Protein AF-A0A956AG53-F1 (afdb_monomer_lite)

Sequence (93 aa):
MNTRMAGIALLLLPVSAHAEGEVRYDKGFVIQDGEAYKLKLGGRVQTRYQLTMADQGDADRENSQHFAIQRARIKASGTVLDPDLSFAFQADF

Radius of gyration: 30.16 Å; chains: 1; bounding box: 79×27×94 Å

Secondary structure (DSSP, 8-state):
-------------------PPEEEESSSEEEEETTTEEEEEEEEEEEEEEEEPPPTT-TT---EEEEEEEEEEEEEEEEESEEEEEEEEEEE-

Structure (mmCIF, N/CA/C/O backbone):
data_AF-A0A956AG53-F1
#
_entry.id   AF-A0A956AG53-F1
#
loop_
_atom_site.group_PDB
_atom_site.id
_atom_site.type_symbol
_atom_site.label_atom_id
_atom_site.label_alt_id
_atom_site.label_comp_id
_atom_site.label_asym_id
_atom_site.label_entity_id
_atom_site.label_seq_id
_atom_site.pdbx_PDB_ins_code
_atom_site.Cartn_x
_atom_site.Cartn_y
_atom_site.Cartn_z
_atom_site.occupancy
_atom_site.B_iso_or_equiv
_atom_site.auth_seq_id
_atom_site.auth_comp_id
_atom_site.auth_asym_id
_atom_site.auth_atom_id
_atom_site.pdbx_PDB_model_num
ATOM 1 N N . MET A 1 1 ? -56.080 -19.470 51.711 1.00 41.97 1 MET A N 1
ATOM 2 C CA . MET A 1 1 ? -54.618 -19.262 51.810 1.00 41.97 1 MET A CA 1
ATOM 3 C C . MET A 1 1 ? -53.967 -20.049 50.687 1.00 41.97 1 MET A C 1
ATOM 5 O O . MET A 1 1 ? -53.778 -21.239 50.858 1.00 41.97 1 MET A O 1
ATOM 9 N N . ASN A 1 2 ? -53.696 -19.418 49.538 1.00 36.84 2 ASN A N 1
ATOM 10 C CA . ASN A 1 2 ? -53.002 -20.064 48.418 1.00 36.84 2 ASN A CA 1
ATOM 11 C C . ASN A 1 2 ? -51.725 -19.281 48.102 1.00 36.84 2 ASN A C 1
ATOM 13 O O . ASN A 1 2 ? -51.770 -18.100 47.755 1.00 36.84 2 ASN A O 1
ATOM 17 N N . THR A 1 3 ? -50.599 -19.955 48.293 1.00 41.91 3 THR A N 1
ATOM 18 C CA . THR A 1 3 ? -49.230 -19.449 48.205 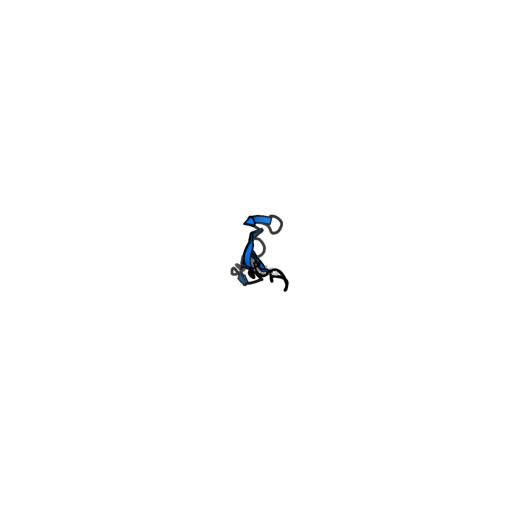1.00 41.91 3 THR A CA 1
ATOM 19 C C . THR A 1 3 ? -48.861 -19.149 46.753 1.00 41.91 3 THR A C 1
ATOM 21 O O . THR A 1 3 ? -48.990 -20.005 45.880 1.00 41.91 3 THR A O 1
ATOM 24 N N . ARG A 1 4 ? -48.400 -17.923 46.486 1.00 42.00 4 ARG A N 1
ATOM 25 C CA . ARG A 1 4 ? -47.854 -17.511 45.187 1.00 42.00 4 ARG A CA 1
ATOM 26 C C . ARG A 1 4 ? -46.453 -18.108 45.012 1.00 42.00 4 ARG A C 1
ATOM 28 O O . ARG A 1 4 ? -45.547 -17.757 45.758 1.00 42.00 4 ARG A O 1
ATOM 35 N N . MET A 1 5 ? -46.282 -18.984 44.024 1.00 37.53 5 MET A N 1
ATOM 36 C CA . MET A 1 5 ? -44.969 -19.391 43.513 1.00 37.53 5 MET A CA 1
ATOM 37 C C . MET A 1 5 ? -44.418 -18.253 42.646 1.00 37.53 5 MET A C 1
ATOM 39 O O . MET A 1 5 ? -44.946 -17.978 41.570 1.00 37.53 5 MET A O 1
ATOM 43 N N . ALA A 1 6 ? -43.386 -17.565 43.131 1.00 47.19 6 ALA A N 1
ATOM 44 C CA . ALA A 1 6 ? -42.605 -16.623 42.340 1.00 47.19 6 ALA A CA 1
ATOM 45 C C . ALA A 1 6 ? -41.569 -17.413 41.524 1.00 47.19 6 ALA A C 1
ATOM 47 O O . ALA A 1 6 ? -40.622 -17.963 42.083 1.00 47.19 6 ALA A O 1
ATOM 48 N N . GLY A 1 7 ? -41.776 -17.507 40.209 1.00 42.59 7 GLY A N 1
ATOM 49 C CA . GLY A 1 7 ? -40.797 -18.067 39.281 1.00 42.59 7 GLY A CA 1
ATOM 50 C C . GLY A 1 7 ? -39.618 -17.112 39.122 1.00 42.59 7 GLY A C 1
ATOM 51 O O . GLY A 1 7 ? -39.790 -15.969 38.706 1.00 42.59 7 GLY A O 1
ATOM 52 N N . ILE A 1 8 ? -38.425 -17.582 39.476 1.00 49.03 8 ILE A N 1
ATOM 53 C CA . ILE A 1 8 ? -37.160 -16.882 39.256 1.00 49.03 8 ILE A CA 1
ATOM 54 C C . ILE A 1 8 ? -36.919 -16.832 37.743 1.00 49.03 8 ILE A C 1
ATOM 56 O O . ILE A 1 8 ? -36.670 -17.857 37.112 1.00 49.03 8 ILE A O 1
ATOM 60 N N . ALA A 1 9 ? -37.019 -15.639 37.159 1.00 46.31 9 ALA A N 1
ATOM 61 C CA . ALA A 1 9 ? -36.580 -15.387 35.795 1.00 46.31 9 ALA A CA 1
ATOM 62 C C . ALA A 1 9 ? -35.047 -15.458 35.762 1.00 46.31 9 ALA A C 1
ATOM 64 O O . ALA A 1 9 ? -34.358 -14.559 36.242 1.00 46.31 9 ALA A O 1
ATOM 65 N N . LEU A 1 10 ? -34.518 -16.560 35.230 1.00 45.25 10 LEU A N 1
ATOM 66 C CA . LEU A 1 10 ? -33.101 -16.717 34.930 1.00 45.25 10 LEU A CA 1
ATOM 67 C C . LEU A 1 10 ? -32.745 -15.738 33.799 1.00 45.25 10 LEU A C 1
ATOM 69 O O . LEU A 1 10 ? -33.048 -15.987 32.634 1.00 45.25 10 LEU A O 1
ATOM 73 N N . LEU A 1 11 ? -32.151 -14.598 34.153 1.00 47.41 11 LEU A N 1
ATOM 74 C CA . LEU A 1 11 ? -31.552 -13.664 33.202 1.00 47.41 11 LEU A CA 1
ATOM 75 C C . LEU A 1 11 ? -30.393 -14.378 32.495 1.00 47.41 11 LEU A C 1
ATOM 77 O O . LEU A 1 11 ? -29.305 -14.520 33.052 1.00 47.41 11 LEU A O 1
ATOM 81 N N . LEU A 1 12 ? -30.638 -14.849 31.272 1.00 48.25 12 LEU 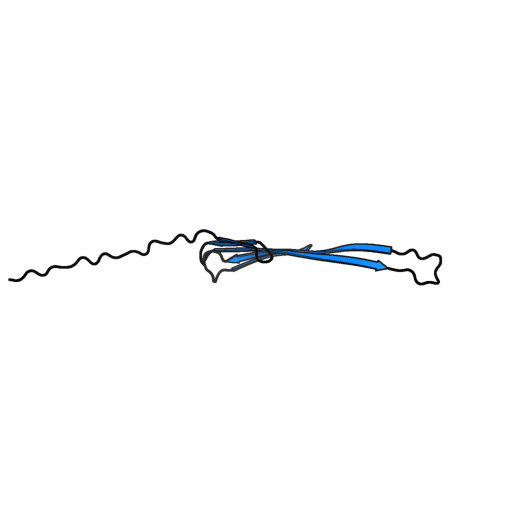A N 1
ATOM 82 C CA . LEU A 1 12 ? -29.591 -15.242 30.333 1.00 48.25 12 LEU A CA 1
ATOM 83 C C . LEU A 1 12 ? -28.817 -13.974 29.960 1.00 48.25 12 LEU A C 1
ATOM 85 O O . LEU A 1 12 ? -29.225 -13.222 29.077 1.00 48.25 12 LEU A O 1
ATOM 89 N N . LEU A 1 13 ? -27.726 -13.705 30.677 1.00 53.16 13 LEU A N 1
ATOM 90 C CA . LEU A 1 13 ? -26.746 -12.720 30.236 1.00 53.16 13 LEU A CA 1
ATOM 91 C C . LEU A 1 13 ? -26.232 -13.158 28.855 1.00 53.16 13 LEU A C 1
ATOM 93 O O . LEU A 1 13 ? -25.926 -14.344 28.684 1.00 53.16 13 LEU A O 1
ATOM 97 N N . PRO A 1 14 ? -26.130 -12.253 27.867 1.00 49.66 14 PRO A N 1
ATOM 98 C CA . PRO A 1 14 ? -25.459 -12.583 26.625 1.00 49.66 14 PRO A CA 1
ATOM 99 C C . PRO A 1 14 ? -24.008 -12.929 26.965 1.00 49.66 14 PRO A C 1
ATOM 101 O O . PRO A 1 14 ? -23.259 -12.103 27.484 1.00 49.66 14 PRO A O 1
ATOM 104 N N . VAL A 1 15 ? -23.624 -14.178 26.706 1.00 48.84 15 VAL A N 1
ATOM 105 C CA . VAL A 1 15 ? -22.216 -14.553 26.599 1.00 48.84 15 VAL A CA 1
ATOM 106 C C . VAL A 1 15 ? -21.647 -13.666 25.500 1.00 48.84 15 VA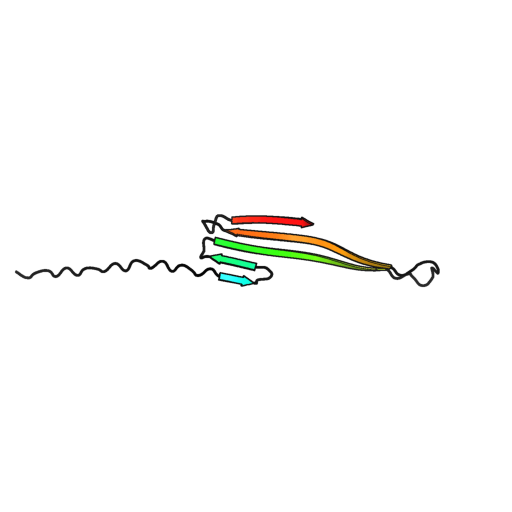L A C 1
ATOM 108 O O . VAL A 1 15 ? -22.085 -13.762 24.354 1.00 48.84 15 VAL A O 1
ATOM 111 N N . SER A 1 16 ? -20.723 -12.770 25.851 1.00 48.31 16 SER A N 1
ATOM 112 C CA . SER A 1 16 ? -19.932 -12.045 24.863 1.00 48.31 16 SER A CA 1
ATOM 113 C C . SER A 1 16 ? -19.222 -13.084 24.007 1.00 48.31 16 SER A C 1
ATOM 115 O O . SER A 1 16 ? -18.245 -13.694 24.438 1.00 48.31 16 SER A O 1
ATOM 117 N N . ALA A 1 17 ? -19.750 -13.325 22.810 1.00 48.72 17 ALA A N 1
ATOM 118 C CA . ALA A 1 17 ? -19.022 -14.009 21.767 1.00 48.72 17 ALA A CA 1
ATOM 119 C C . ALA A 1 17 ? -17.814 -13.123 21.467 1.00 48.72 17 ALA A C 1
ATOM 121 O O . ALA A 1 17 ? -17.946 -12.072 20.842 1.00 48.72 17 ALA A O 1
ATOM 122 N N . HIS A 1 18 ? -16.650 -13.494 21.996 1.00 46.38 18 HIS A N 1
ATOM 123 C CA . HIS A 1 18 ? -15.392 -12.970 21.496 1.00 46.38 18 HIS A CA 1
ATOM 124 C C . HIS A 1 18 ? -15.356 -13.358 20.020 1.00 46.38 18 HIS A C 1
ATOM 126 O O . HIS A 1 18 ? -15.216 -14.536 19.698 1.00 46.38 18 HIS A O 1
ATOM 132 N N . ALA A 1 19 ? -15.627 -12.393 19.141 1.00 56.06 19 ALA A N 1
ATOM 133 C CA . ALA A 1 19 ? -15.476 -12.588 17.714 1.00 56.06 19 ALA A CA 1
ATOM 134 C C . ALA A 1 19 ? -14.021 -13.011 17.500 1.00 56.06 19 ALA A C 1
ATOM 136 O O . ALA A 1 19 ? -13.105 -12.270 17.841 1.00 56.06 19 ALA A O 1
ATOM 137 N N . GLU A 1 20 ? -13.802 -14.242 17.047 1.00 69.12 20 GLU A N 1
ATOM 138 C CA . GLU A 1 20 ? -12.462 -14.694 16.702 1.00 69.12 20 GLU A CA 1
ATOM 139 C C . GLU A 1 20 ? -11.902 -13.733 15.654 1.00 69.12 20 GLU A C 1
ATOM 141 O O . GLU A 1 20 ? -12.571 -13.429 14.663 1.00 69.12 20 GLU A O 1
ATOM 146 N N . GLY A 1 21 ? -10.696 -13.215 15.895 1.00 81.56 21 GLY A N 1
ATOM 147 C CA . GLY A 1 21 ? -10.053 -12.309 14.955 1.00 81.56 21 GLY A CA 1
ATOM 148 C C . GLY A 1 21 ? -9.959 -12.954 13.570 1.00 81.56 21 GLY A C 1
ATOM 149 O O . GLY A 1 21 ? -9.364 -14.020 13.410 1.00 81.56 21 GLY A O 1
ATOM 150 N N . GLU A 1 22 ? -10.538 -12.307 12.561 1.00 92.19 22 GLU A N 1
ATOM 151 C CA . GLU A 1 22 ? -10.524 -12.757 11.174 1.00 92.19 22 GLU A CA 1
ATOM 152 C C . GLU A 1 22 ? -9.320 -12.142 10.453 1.00 92.19 22 GLU A C 1
ATOM 154 O O . GLU A 1 22 ? -9.133 -10.921 10.425 1.00 92.19 22 GLU A O 1
ATOM 159 N N . VAL A 1 23 ? -8.516 -12.990 9.808 1.00 93.44 23 VAL A N 1
ATOM 160 C CA . VAL A 1 23 ? -7.476 -12.556 8.871 1.00 93.44 23 VAL A CA 1
ATOM 161 C C . VAL A 1 23 ? -7.860 -13.015 7.475 1.00 93.44 23 VAL A C 1
ATOM 163 O O . VAL A 1 23 ? -7.995 -14.209 7.216 1.00 93.44 23 VAL A O 1
ATOM 166 N N . ARG A 1 24 ? -7.996 -12.065 6.549 1.00 95.31 24 ARG A N 1
ATOM 167 C CA . ARG A 1 24 ? -8.356 -12.340 5.154 1.00 95.31 24 ARG A CA 1
ATOM 168 C C . ARG A 1 24 ? -7.503 -11.557 4.170 1.00 95.31 24 ARG A C 1
ATOM 170 O O . ARG A 1 24 ? -6.916 -10.526 4.501 1.00 95.31 24 ARG A O 1
ATOM 177 N N . TYR A 1 25 ? -7.478 -12.032 2.928 1.00 94.81 25 TYR A N 1
ATOM 178 C CA . TYR A 1 25 ? -6.796 -11.364 1.826 1.00 94.81 25 TYR A CA 1
ATOM 179 C C . TYR A 1 25 ? -7.806 -10.799 0.815 1.00 94.81 25 TYR A C 1
ATOM 181 O O . TYR A 1 25 ? -8.559 -11.543 0.197 1.00 94.81 25 TYR A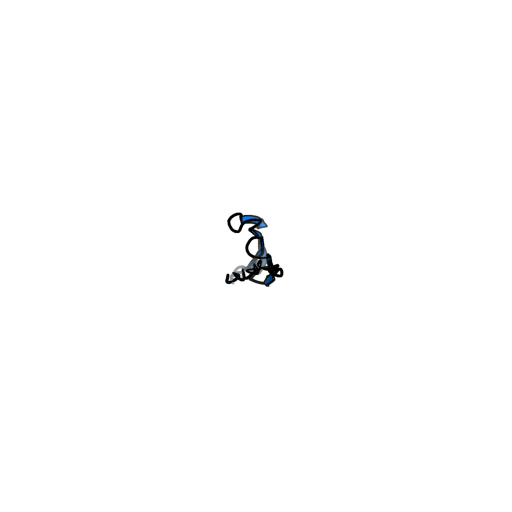 O 1
ATOM 189 N N . ASP A 1 26 ? -7.798 -9.478 0.628 1.00 91.19 26 ASP A N 1
ATOM 190 C CA . ASP A 1 26 ? -8.591 -8.740 -0.368 1.00 91.19 26 ASP A CA 1
ATOM 191 C C . ASP A 1 26 ? -7.719 -7.641 -0.993 1.00 91.19 26 ASP A C 1
ATOM 193 O O . ASP A 1 26 ? -7.711 -6.479 -0.557 1.00 91.19 26 ASP A O 1
ATOM 197 N N . LYS A 1 27 ? -6.920 -8.045 -1.993 1.00 90.75 27 LYS A N 1
ATOM 198 C CA . LYS A 1 27 ? -5.932 -7.182 -2.676 1.00 90.75 27 LYS A CA 1
ATOM 199 C C . LYS A 1 27 ? -5.004 -6.468 -1.674 1.00 90.75 27 LYS A C 1
ATOM 201 O O . LYS A 1 27 ? -4.641 -5.305 -1.848 1.00 90.75 27 LYS A O 1
ATOM 206 N N . GLY A 1 28 ? -4.682 -7.172 -0.592 1.00 92.75 28 GLY A N 1
ATOM 207 C CA . GLY A 1 28 ? -4.085 -6.658 0.636 1.00 92.75 28 GLY A CA 1
ATOM 208 C C . GLY A 1 28 ? -4.536 -7.502 1.828 1.00 92.75 28 GLY A C 1
ATOM 209 O O . GLY A 1 28 ? -5.449 -8.316 1.702 1.00 92.75 28 GLY A O 1
ATOM 210 N N . PHE A 1 29 ? -3.907 -7.316 2.981 1.00 96.31 29 PHE A N 1
ATOM 211 C CA . PHE A 1 29 ? -4.259 -8.019 4.211 1.00 96.31 29 PHE A CA 1
ATOM 212 C C . PHE A 1 29 ? -5.311 -7.230 4.978 1.00 96.31 29 PHE A C 1
ATOM 214 O O . PHE A 1 29 ? -5.162 -6.025 5.174 1.00 96.31 29 PHE A O 1
ATOM 221 N N . VAL A 1 30 ? -6.370 -7.902 5.409 1.00 96.50 30 VAL A N 1
ATOM 222 C CA . VAL A 1 30 ? -7.383 -7.346 6.301 1.00 96.50 30 VAL A CA 1
ATOM 223 C C . VAL A 1 30 ? -7.387 -8.180 7.570 1.00 96.50 30 VAL A C 1
ATOM 225 O O . VAL A 1 30 ? -7.587 -9.388 7.511 1.00 96.50 30 VAL A O 1
ATOM 228 N N . ILE A 1 31 ? -7.148 -7.518 8.693 1.00 94.69 31 ILE A N 1
ATOM 229 C CA . ILE A 1 31 ? -7.219 -8.072 10.041 1.00 94.69 31 ILE A CA 1
ATOM 230 C C . ILE A 1 31 ? -8.408 -7.390 10.704 1.00 94.69 31 ILE A C 1
ATOM 232 O O . ILE A 1 31 ? -8.481 -6.158 10.701 1.00 94.69 31 ILE A O 1
ATOM 236 N N . GLN A 1 32 ? -9.357 -8.161 11.210 1.00 93.81 32 GLN A N 1
ATOM 237 C CA . GLN A 1 32 ? -10.568 -7.638 11.824 1.00 93.81 32 GLN A CA 1
ATOM 238 C C . GLN A 1 32 ? -10.846 -8.379 13.127 1.00 93.81 32 GLN A C 1
ATOM 240 O O . GLN A 1 32 ? -10.737 -9.597 13.178 1.00 93.81 32 GLN A O 1
ATOM 245 N N . ASP A 1 33 ? -11.214 -7.636 14.162 1.00 92.12 33 ASP A N 1
ATOM 246 C CA . ASP A 1 33 ? -11.660 -8.170 15.444 1.00 92.12 33 ASP A CA 1
ATOM 247 C C . ASP A 1 33 ? -12.959 -7.450 15.834 1.00 92.12 33 ASP A C 1
ATOM 249 O O . ASP A 1 33 ? -12.980 -6.244 16.108 1.00 92.12 33 ASP A O 1
ATOM 253 N N . GLY A 1 34 ? -14.070 -8.184 15.740 1.00 88.12 34 GLY A N 1
ATOM 254 C CA . GLY A 1 34 ? -15.420 -7.642 15.880 1.00 88.12 34 GLY A CA 1
ATOM 255 C C . GLY A 1 34 ? -15.742 -6.531 14.870 1.00 88.12 34 GLY A C 1
ATOM 256 O O . GLY A 1 34 ? -15.317 -6.565 13.711 1.00 88.12 34 GLY A O 1
ATOM 257 N N . GLU A 1 35 ? -16.534 -5.552 15.310 1.00 85.69 35 GLU A N 1
ATOM 258 C CA . GLU A 1 35 ? -16.904 -4.370 14.513 1.00 85.69 35 GLU A CA 1
ATOM 259 C C . GLU A 1 35 ? -16.009 -3.154 14.803 1.00 85.69 35 GLU A C 1
ATOM 261 O O . GLU A 1 35 ? -15.806 -2.310 13.932 1.00 85.69 35 GLU A O 1
ATOM 266 N N . ALA A 1 36 ? -15.438 -3.081 16.008 1.00 89.50 36 ALA A N 1
ATOM 267 C CA . ALA A 1 36 ? -14.671 -1.929 16.477 1.00 89.50 36 ALA A CA 1
ATOM 268 C C . ALA A 1 36 ? -13.256 -1.854 15.882 1.00 89.50 36 ALA A C 1
ATOM 270 O O . ALA A 1 36 ? -12.743 -0.757 15.645 1.00 89.50 36 ALA A O 1
ATOM 271 N N . TYR A 1 37 ? -12.616 -3.000 15.629 1.00 93.44 37 TYR A N 1
ATOM 272 C CA . TYR A 1 37 ? -11.211 -3.049 15.231 1.00 93.44 37 TYR A CA 1
ATOM 273 C C . TYR A 1 37 ? -11.046 -3.638 13.841 1.00 93.44 37 TYR A C 1
ATOM 275 O O . TYR A 1 37 ? -11.368 -4.796 13.573 1.00 93.44 37 TYR A O 1
ATOM 283 N N . LYS A 1 38 ? -10.472 -2.839 12.946 1.00 95.00 38 LYS A N 1
ATOM 284 C CA . LYS A 1 38 ? -10.161 -3.265 11.585 1.00 95.00 38 LYS A CA 1
ATOM 285 C C . LYS A 1 38 ? -8.864 -2.637 11.132 1.00 95.00 38 LYS A C 1
ATOM 287 O O . LYS A 1 38 ? -8.686 -1.435 11.264 1.00 95.00 38 LYS A O 1
ATOM 292 N N . LEU A 1 39 ? -7.990 -3.422 10.519 1.00 95.50 39 LEU A N 1
ATOM 293 C CA . LEU A 1 39 ? -6.769 -2.969 9.865 1.00 95.50 39 LEU A CA 1
ATOM 294 C C . LEU A 1 39 ? -6.717 -3.554 8.452 1.00 95.50 39 LEU A C 1
ATOM 296 O O . LEU A 1 39 ? -6.719 -4.765 8.272 1.00 95.50 39 LEU A O 1
ATOM 300 N N . LYS A 1 40 ? -6.629 -2.695 7.438 1.00 96.56 40 LYS A N 1
ATOM 301 C CA . LYS A 1 40 ? -6.352 -3.048 6.044 1.00 96.56 40 LYS A CA 1
ATOM 302 C C . LYS A 1 40 ? -4.968 -2.538 5.662 1.00 96.56 40 LYS A C 1
ATOM 304 O O . LYS A 1 40 ? -4.746 -1.329 5.609 1.00 96.56 40 LYS A O 1
ATOM 309 N N . LEU A 1 41 ? -4.067 -3.463 5.364 1.00 96.88 41 LEU A N 1
ATOM 310 C CA . LEU A 1 41 ? -2.740 -3.212 4.816 1.00 96.88 41 LEU A CA 1
ATOM 311 C C . LEU A 1 41 ? -2.753 -3.536 3.326 1.00 96.88 41 LEU A C 1
ATOM 313 O O . LEU A 1 41 ? -3.126 -4.632 2.913 1.00 96.88 41 LEU A O 1
ATOM 317 N N . GLY A 1 42 ? -2.336 -2.591 2.499 1.00 96.75 42 GLY A N 1
ATOM 318 C CA . GLY A 1 42 ? -2.279 -2.780 1.059 1.00 96.75 42 GLY A CA 1
ATOM 319 C C . GLY A 1 42 ? -1.221 -1.910 0.414 1.00 96.75 42 GLY A C 1
ATOM 320 O O . GLY A 1 42 ? -0.576 -1.080 1.050 1.00 96.75 42 GLY A O 1
ATOM 321 N N . GLY A 1 43 ? -1.056 -2.088 -0.886 1.00 95.88 43 GLY A N 1
ATOM 322 C CA . GLY A 1 43 ? -0.128 -1.289 -1.659 1.00 95.88 43 GLY A CA 1
ATOM 323 C C . GLY A 1 43 ? -0.349 -1.444 -3.151 1.00 95.88 43 GLY A C 1
ATOM 324 O O . GLY A 1 43 ? -1.126 -2.284 -3.600 1.00 95.88 43 GLY A O 1
ATOM 325 N N . ARG A 1 44 ? 0.328 -0.601 -3.924 1.00 95.06 44 ARG A N 1
ATOM 326 C CA . ARG A 1 44 ? 0.395 -0.707 -5.382 1.00 95.06 44 ARG A CA 1
ATOM 327 C C . ARG A 1 44 ? 1.806 -0.398 -5.850 1.00 95.06 44 ARG A C 1
ATOM 329 O O . ARG A 1 44 ? 2.435 0.521 -5.334 1.00 95.06 44 ARG A O 1
ATOM 336 N N . VAL A 1 45 ? 2.259 -1.123 -6.861 1.00 95.62 45 VAL A N 1
ATOM 337 C CA . VAL A 1 45 ? 3.509 -0.845 -7.569 1.00 95.62 45 VAL A CA 1
ATOM 338 C C . VAL A 1 45 ? 3.158 -0.604 -9.030 1.00 95.62 45 VAL A C 1
ATOM 340 O O . VAL A 1 45 ? 2.413 -1.376 -9.628 1.00 95.62 45 VAL A O 1
ATOM 343 N N . GLN A 1 46 ? 3.642 0.501 -9.584 1.00 95.94 46 GLN A N 1
ATOM 344 C CA . GLN A 1 46 ? 3.473 0.873 -10.982 1.00 95.94 46 GLN A CA 1
ATOM 345 C C . GLN A 1 46 ? 4.822 0.734 -11.675 1.00 95.94 46 GLN A C 1
ATOM 347 O O . GLN A 1 46 ? 5.758 1.476 -11.378 1.00 95.94 46 GLN A O 1
ATOM 352 N N . THR A 1 47 ? 4.918 -0.217 -12.597 1.00 95.50 47 THR A N 1
ATOM 353 C CA . THR A 1 47 ? 6.100 -0.431 -13.433 1.00 95.50 47 THR A CA 1
ATOM 354 C C . THR A 1 47 ? 5.853 0.108 -14.836 1.00 95.50 47 THR A C 1
ATOM 356 O O . THR A 1 47 ? 4.715 0.199 -15.301 1.00 95.50 47 THR A O 1
ATOM 359 N N . ARG A 1 48 ? 6.928 0.499 -15.517 1.00 95.12 48 ARG A N 1
ATOM 360 C CA . ARG A 1 48 ? 6.908 0.899 -16.921 1.00 95.12 48 ARG A CA 1
ATOM 361 C C . ARG A 1 48 ? 8.050 0.211 -17.644 1.00 95.12 48 ARG A C 1
ATOM 363 O O . ARG A 1 48 ? 9.197 0.296 -17.212 1.00 95.12 48 ARG A O 1
ATOM 370 N N . TYR A 1 49 ? 7.709 -0.418 -18.759 1.00 93.44 49 TYR A N 1
ATOM 371 C CA . TYR A 1 49 ? 8.658 -0.885 -19.754 1.00 93.44 49 TYR A CA 1
ATOM 372 C C . TYR A 1 49 ? 8.533 -0.002 -20.994 1.00 93.44 49 TYR A C 1
ATOM 374 O O . TYR A 1 49 ? 7.419 0.272 -21.444 1.00 93.44 49 TYR A O 1
ATOM 382 N N . GLN A 1 50 ? 9.662 0.467 -21.514 1.00 93.12 50 GLN A N 1
ATOM 383 C CA . GLN A 1 50 ? 9.736 1.284 -22.715 1.00 93.12 50 GLN A CA 1
ATOM 384 C C . GLN A 1 50 ? 10.766 0.682 -23.666 1.00 93.12 50 GLN A C 1
ATOM 386 O O . GLN A 1 50 ? 11.921 0.481 -23.290 1.00 93.12 50 GLN A O 1
ATOM 391 N N . LEU A 1 51 ? 10.331 0.427 -24.896 1.00 90.19 51 LEU A N 1
ATOM 392 C CA . LEU A 1 51 ? 11.182 0.045 -26.012 1.00 90.19 51 LEU A CA 1
ATOM 393 C C . LEU A 1 51 ? 11.179 1.195 -27.014 1.00 90.19 51 LEU A C 1
ATOM 395 O O . LEU A 1 51 ? 10.117 1.609 -27.476 1.00 90.19 51 LEU A O 1
ATOM 399 N N . THR A 1 52 ? 12.361 1.700 -27.336 1.00 88.56 52 THR A N 1
ATOM 400 C CA . THR A 1 52 ? 12.552 2.714 -28.371 1.00 88.56 52 THR A CA 1
ATOM 401 C C . THR A 1 52 ? 13.262 2.036 -29.531 1.00 88.56 52 THR A C 1
ATOM 403 O O . THR A 1 52 ? 14.411 1.614 -29.384 1.00 88.56 52 THR A O 1
ATOM 406 N N . MET A 1 53 ? 12.563 1.886 -30.656 1.00 85.56 53 MET A N 1
ATOM 407 C CA . MET A 1 53 ? 13.146 1.362 -31.890 1.00 85.56 53 MET A CA 1
ATOM 408 C C . MET A 1 53 ? 13.741 2.516 -32.693 1.00 85.56 53 MET A C 1
ATOM 410 O O . MET A 1 53 ? 13.133 3.583 -32.776 1.00 85.56 53 MET A O 1
ATOM 414 N N . ALA A 1 54 ? 14.925 2.310 -33.256 1.00 83.25 54 ALA A N 1
ATOM 415 C CA . ALA A 1 54 ? 15.501 3.245 -34.207 1.00 83.25 54 ALA A CA 1
ATOM 416 C C . ALA A 1 54 ? 14.747 3.169 -35.544 1.00 83.25 54 ALA A C 1
ATOM 418 O O . ALA A 1 54 ? 14.445 2.075 -36.029 1.00 83.25 54 ALA A O 1
ATOM 419 N N . ASP A 1 55 ? 14.447 4.326 -36.138 1.00 79.38 55 ASP A N 1
ATOM 420 C CA . ASP A 1 55 ? 13.847 4.389 -37.471 1.00 79.38 55 ASP A CA 1
ATOM 421 C C . ASP A 1 55 ? 14.845 3.893 -38.530 1.00 79.38 55 ASP A C 1
ATOM 423 O O . ASP A 1 55 ? 16.046 4.171 -38.458 1.00 79.38 55 ASP A O 1
ATOM 427 N N . GLN A 1 56 ? 14.344 3.166 -39.537 1.00 61.78 56 GLN A N 1
ATOM 428 C CA . GLN A 1 56 ? 15.139 2.713 -40.684 1.00 61.78 56 GLN A CA 1
ATOM 429 C C . GLN A 1 56 ? 15.646 3.925 -41.480 1.00 61.78 56 GLN A C 1
ATOM 431 O O . GLN A 1 56 ? 14.955 4.446 -42.352 1.00 61.78 56 GLN A O 1
ATOM 436 N N . GLY A 1 57 ? 16.856 4.384 -41.169 1.00 65.12 57 GLY A N 1
ATOM 437 C CA . GLY A 1 57 ? 17.505 5.492 -41.871 1.00 65.12 57 GLY A CA 1
ATOM 438 C C . GLY A 1 57 ? 18.675 6.114 -41.114 1.00 65.12 57 GLY A C 1
ATOM 439 O O . GLY A 1 57 ? 19.591 6.621 -41.753 1.00 65.12 57 GLY A O 1
ATOM 440 N N . ASP A 1 58 ? 18.687 6.019 -39.781 1.00 63.19 58 ASP A N 1
ATOM 441 C CA . ASP A 1 58 ? 19.807 6.460 -38.943 1.00 63.19 58 ASP A CA 1
ATOM 442 C C . ASP A 1 58 ? 20.700 5.258 -38.605 1.00 63.19 58 ASP A C 1
ATOM 444 O O . ASP A 1 58 ? 20.389 4.474 -37.709 1.00 63.19 58 ASP A O 1
ATOM 448 N N . ALA A 1 59 ? 21.819 5.106 -39.319 1.00 62.41 59 ALA A N 1
ATOM 449 C CA . ALA A 1 59 ? 22.784 4.022 -39.090 1.00 62.41 59 ALA A CA 1
ATOM 450 C C . ALA A 1 59 ? 23.449 4.071 -37.696 1.00 62.41 59 ALA A C 1
ATOM 452 O O . ALA A 1 59 ? 23.993 3.064 -37.251 1.00 62.41 59 ALA A O 1
ATOM 453 N N . ASP A 1 60 ? 23.355 5.210 -37.002 1.00 67.12 60 ASP A N 1
ATOM 454 C CA . ASP A 1 60 ? 23.981 5.454 -35.698 1.00 67.12 60 ASP A CA 1
ATOM 455 C C . ASP A 1 60 ? 23.005 5.352 -34.508 1.00 67.12 60 ASP A C 1
ATOM 457 O O . ASP A 1 60 ? 23.405 5.550 -33.358 1.00 67.12 60 ASP A O 1
ATOM 461 N N . ARG A 1 61 ? 21.714 5.060 -34.737 1.00 69.25 61 ARG A N 1
ATOM 462 C CA . ARG A 1 61 ? 20.742 4.888 -33.644 1.00 69.25 61 ARG A CA 1
ATOM 463 C C . ARG A 1 61 ? 20.582 3.422 -33.265 1.00 69.25 61 ARG A C 1
ATOM 465 O O . ARG A 1 61 ? 20.053 2.614 -34.021 1.00 69.25 61 ARG A O 1
ATOM 472 N N . GLU A 1 62 ? 20.966 3.103 -32.035 1.00 77.81 62 GLU A N 1
ATOM 473 C CA . GLU A 1 62 ? 20.706 1.803 -31.422 1.00 77.81 62 GLU A CA 1
ATOM 474 C C . GLU A 1 62 ? 19.306 1.747 -30.796 1.00 77.81 62 GLU A C 1
ATOM 476 O O . GLU A 1 62 ? 18.794 2.726 -30.241 1.00 77.81 62 GLU A O 1
ATOM 481 N N . ASN A 1 63 ? 18.689 0.564 -30.840 1.00 84.81 63 ASN A N 1
ATOM 482 C CA . ASN A 1 63 ? 17.479 0.294 -30.072 1.00 84.81 63 ASN A CA 1
ATOM 483 C C . ASN A 1 63 ? 17.786 0.424 -28.576 1.00 84.81 63 ASN A C 1
ATOM 485 O O . ASN A 1 63 ? 18.769 -0.135 -28.091 1.00 84.81 63 ASN A O 1
ATOM 489 N N . SER A 1 64 ? 16.914 1.093 -27.822 1.00 86.94 64 SER A N 1
ATOM 490 C CA . SER A 1 64 ? 17.059 1.196 -26.367 1.00 86.94 64 SER A CA 1
ATOM 491 C C . SER A 1 64 ? 15.872 0.581 -25.640 1.00 86.94 64 SER A C 1
ATOM 493 O O . SER A 1 64 ? 14.718 0.711 -26.051 1.00 86.94 64 SER A O 1
ATOM 495 N N . GLN A 1 65 ? 16.171 -0.085 -24.526 1.00 89.94 65 GLN A N 1
ATOM 496 C CA . GLN A 1 65 ? 15.178 -0.620 -23.604 1.00 89.94 65 GLN A CA 1
ATOM 497 C C . GLN A 1 65 ? 15.344 0.027 -22.232 1.00 89.94 65 GLN A C 1
ATOM 499 O O . GLN A 1 65 ? 16.459 0.187 -21.734 1.00 89.94 65 GLN A O 1
ATOM 504 N N . HIS A 1 66 ? 14.228 0.377 -21.604 1.00 91.62 66 HIS A N 1
ATOM 505 C CA . HIS A 1 66 ? 14.214 0.958 -20.272 1.00 91.62 66 HIS A CA 1
ATOM 506 C C . HIS A 1 66 ? 13.110 0.327 -19.426 1.00 91.62 66 HIS A C 1
ATOM 508 O O . HIS A 1 66 ? 11.953 0.245 -19.843 1.00 91.62 66 HIS A O 1
ATOM 514 N N . PHE A 1 67 ? 13.469 -0.100 -18.218 1.00 94.19 67 PHE A N 1
ATOM 515 C CA . PHE A 1 67 ? 12.536 -0.585 -17.211 1.00 94.19 67 PHE A CA 1
ATOM 516 C C . PHE A 1 67 ? 12.661 0.281 -15.963 1.00 94.19 67 PHE A C 1
ATOM 518 O O . PHE A 1 67 ? 13.760 0.470 -15.445 1.00 94.19 67 PHE A O 1
ATOM 525 N N . ALA A 1 68 ? 11.533 0.783 -15.470 1.00 91.56 68 ALA A N 1
ATOM 526 C CA . ALA A 1 68 ? 11.492 1.603 -14.270 1.00 91.56 68 ALA A CA 1
ATOM 527 C C . ALA A 1 68 ? 10.276 1.279 -13.404 1.00 91.56 68 ALA A C 1
ATOM 529 O O . ALA A 1 68 ? 9.169 1.050 -13.902 1.00 91.56 68 ALA A O 1
ATOM 530 N N . ILE A 1 69 ? 10.471 1.343 -12.089 1.00 90.25 69 ILE A N 1
ATOM 531 C CA . ILE A 1 69 ? 9.381 1.438 -11.120 1.00 90.25 69 ILE A CA 1
ATOM 532 C C . ILE A 1 69 ? 9.047 2.923 -11.006 1.00 90.25 69 ILE A C 1
ATOM 534 O O . ILE A 1 69 ? 9.851 3.710 -10.526 1.00 90.25 69 ILE A O 1
ATOM 538 N N . GLN A 1 70 ? 7.882 3.313 -11.512 1.00 93.19 70 GLN A N 1
ATOM 539 C CA . GLN A 1 70 ? 7.458 4.714 -11.575 1.00 93.19 70 GLN A CA 1
ATOM 540 C C . GLN A 1 70 ? 6.878 5.200 -10.252 1.00 93.19 70 GLN A C 1
ATOM 542 O O . GLN A 1 70 ? 6.936 6.387 -9.946 1.00 93.19 70 GLN A O 1
ATOM 547 N N . ARG A 1 71 ? 6.229 4.291 -9.520 1.00 94.19 71 ARG A N 1
ATOM 548 C CA . ARG A 1 71 ? 5.608 4.599 -8.240 1.00 94.19 71 ARG A CA 1
ATOM 549 C C . ARG A 1 71 ? 5.424 3.336 -7.423 1.00 94.19 71 ARG A C 1
ATOM 551 O O . ARG A 1 71 ? 4.858 2.362 -7.922 1.00 94.19 71 ARG A O 1
ATOM 558 N N . ALA A 1 72 ? 5.787 3.378 -6.157 1.00 95.62 72 ALA A N 1
ATOM 559 C CA . ALA A 1 72 ? 5.328 2.426 -5.162 1.00 95.62 72 ALA A CA 1
ATOM 560 C C . ALA A 1 72 ? 4.500 3.163 -4.110 1.00 95.62 72 ALA A C 1
ATOM 562 O O . ALA A 1 72 ? 4.790 4.289 -3.729 1.00 95.62 72 ALA A O 1
ATOM 563 N N . ARG A 1 73 ? 3.415 2.543 -3.657 1.00 96.12 73 ARG A N 1
ATOM 564 C CA . ARG A 1 73 ? 2.576 3.077 -2.587 1.00 96.12 73 ARG A CA 1
ATOM 565 C C . ARG A 1 73 ? 2.256 1.981 -1.603 1.00 96.12 73 ARG A C 1
ATOM 567 O O . ARG A 1 73 ? 1.794 0.918 -2.011 1.00 96.12 73 ARG A O 1
ATOM 574 N N . ILE A 1 74 ? 2.401 2.293 -0.327 1.00 96.62 74 ILE A N 1
ATOM 575 C CA . ILE A 1 74 ? 1.943 1.465 0.785 1.00 96.62 74 ILE A CA 1
ATOM 576 C C . ILE A 1 74 ? 0.841 2.238 1.509 1.00 96.62 74 ILE A C 1
ATOM 578 O O . ILE A 1 74 ? 0.933 3.455 1.675 1.00 96.62 74 ILE A O 1
ATOM 582 N N . LYS A 1 75 ? -0.226 1.545 1.902 1.00 97.38 75 LYS A N 1
ATOM 583 C CA . LYS A 1 75 ? -1.364 2.106 2.626 1.00 97.38 75 LYS A CA 1
ATOM 584 C C . LYS A 1 75 ? -1.745 1.201 3.793 1.00 97.38 75 LYS A C 1
ATOM 586 O O . LYS A 1 75 ? -1.932 0.001 3.610 1.00 97.38 75 LYS A O 1
ATOM 591 N N . ALA A 1 76 ? -1.930 1.801 4.960 1.00 97.19 76 ALA A N 1
ATOM 592 C CA . ALA A 1 76 ? -2.576 1.186 6.110 1.00 97.19 76 ALA A CA 1
ATOM 593 C C . ALA A 1 76 ? -3.830 1.997 6.442 1.00 97.19 76 ALA A C 1
ATOM 595 O O . ALA A 1 76 ? -3.779 3.221 6.466 1.00 97.19 76 ALA A O 1
ATOM 596 N N . SER A 1 77 ? -4.969 1.357 6.664 1.00 96.88 77 SER A N 1
ATOM 597 C CA . SER A 1 77 ? -6.201 2.063 7.039 1.00 96.88 77 SER A CA 1
ATOM 598 C C . SER A 1 77 ? -7.106 1.184 7.870 1.00 96.88 77 SER A C 1
ATOM 600 O O . SER A 1 77 ? -7.090 -0.029 7.678 1.00 96.88 77 SER A O 1
ATOM 602 N N . GLY A 1 78 ? -7.927 1.767 8.730 1.00 95.62 78 GLY A N 1
ATOM 603 C CA . GLY A 1 78 ? -8.689 0.970 9.673 1.00 95.62 78 GLY A CA 1
ATOM 604 C C . GLY A 1 78 ? -9.611 1.760 10.582 1.00 95.62 78 GLY A C 1
ATOM 605 O O . GLY A 1 78 ? -9.762 2.967 10.403 1.00 95.62 78 GLY A O 1
ATOM 606 N N . THR A 1 79 ? -10.191 1.058 11.550 1.00 96.62 79 THR A N 1
ATOM 607 C CA . THR A 1 79 ? -10.994 1.596 12.656 1.00 96.62 79 THR A CA 1
ATOM 608 C C . THR A 1 79 ? -10.422 1.109 13.983 1.00 96.62 79 THR A C 1
ATOM 610 O O . THR A 1 79 ? -9.826 0.026 14.041 1.00 96.62 79 THR A O 1
ATOM 613 N N . VAL A 1 80 ? -10.548 1.925 15.030 1.00 92.75 80 VAL A N 1
ATOM 614 C CA . VAL A 1 80 ? -10.076 1.596 16.384 1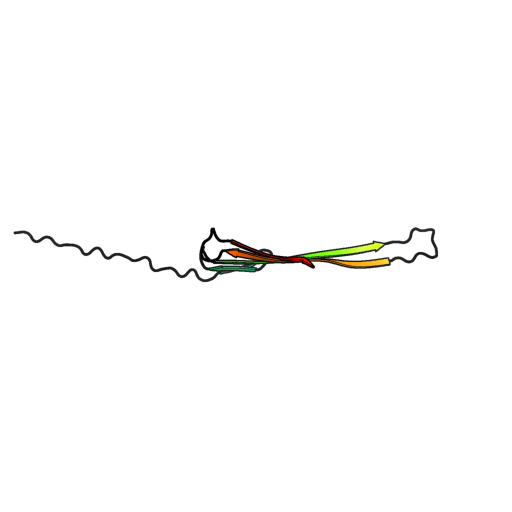.00 92.75 80 VAL A CA 1
ATOM 615 C C . VAL A 1 80 ? -11.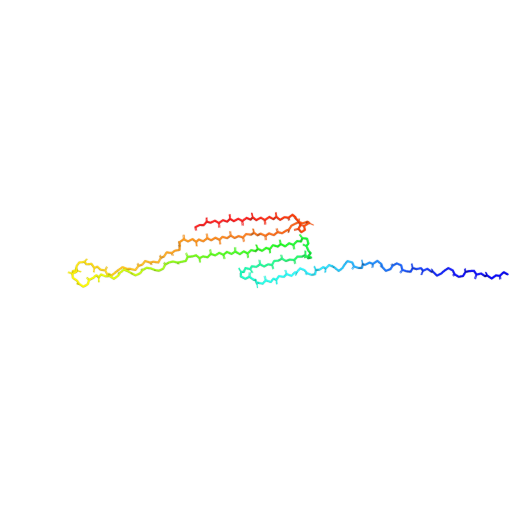092 2.106 17.398 1.00 92.75 80 VAL A C 1
ATOM 617 O O . VAL A 1 80 ? -11.501 3.259 17.309 1.00 92.75 80 VAL A O 1
ATOM 620 N N . LEU A 1 81 ? -11.419 1.281 18.398 1.00 87.81 81 LEU A N 1
ATOM 621 C CA . LEU A 1 81 ? -12.387 1.537 19.481 1.00 87.81 81 LEU A CA 1
ATOM 622 C C . LEU A 1 81 ? -13.848 1.642 19.019 1.00 87.81 81 LEU A C 1
ATOM 624 O O . LEU A 1 81 ? -14.705 0.993 19.610 1.00 87.81 81 LEU A O 1
ATOM 628 N N . ASP A 1 82 ? -14.114 2.436 17.985 1.00 88.00 82 ASP A N 1
ATOM 629 C CA . ASP A 1 82 ? -15.438 2.735 17.447 1.00 88.00 82 ASP A CA 1
ATOM 630 C C . ASP A 1 82 ? -15.405 2.632 15.906 1.00 88.00 82 ASP A C 1
ATOM 632 O O . ASP A 1 82 ? -14.440 3.114 15.295 1.00 88.00 82 ASP A O 1
ATOM 636 N N . PRO A 1 83 ? -16.411 2.016 15.251 1.00 87.81 83 PRO A N 1
ATOM 637 C CA . PRO A 1 83 ? -16.527 2.000 13.789 1.00 87.81 83 PRO A CA 1
ATOM 638 C C . PRO A 1 83 ? -16.483 3.388 13.130 1.00 87.81 83 PRO A C 1
ATOM 640 O O . PRO A 1 83 ? -16.058 3.503 11.976 1.00 87.81 83 PRO A O 1
ATOM 643 N N . ASP A 1 84 ? -16.869 4.434 13.859 1.00 92.69 84 ASP A N 1
ATOM 644 C CA . ASP A 1 84 ? -16.875 5.820 13.398 1.00 92.69 84 ASP A CA 1
ATOM 645 C C . ASP A 1 84 ? -15.494 6.493 13.528 1.00 92.69 84 ASP A C 1
ATOM 647 O O . ASP A 1 84 ? -15.220 7.500 12.866 1.00 92.69 84 ASP A O 1
ATOM 651 N N . LEU A 1 85 ? -14.579 5.925 14.326 1.00 93.94 85 LEU A N 1
ATOM 652 C CA . LEU A 1 85 ? -13.208 6.415 14.469 1.00 93.94 85 LEU A CA 1
ATOM 653 C C . LEU A 1 85 ? -12.258 5.659 13.533 1.00 93.94 85 LEU A C 1
ATOM 655 O O . LEU A 1 85 ? -11.766 4.569 13.837 1.00 93.94 85 LEU A O 1
ATOM 659 N N . SER A 1 86 ? -11.948 6.280 12.393 1.00 96.38 86 SER A N 1
ATOM 660 C CA . SER A 1 86 ? -11.079 5.697 11.366 1.00 96.38 86 SER A CA 1
ATOM 661 C C . SER A 1 86 ? -9.721 6.390 11.228 1.00 96.38 86 SER A C 1
ATOM 663 O O . SER A 1 86 ? -9.558 7.575 11.517 1.00 96.38 86 SER A O 1
ATOM 665 N N . PHE A 1 87 ? -8.728 5.636 10.752 1.00 96.06 87 PHE A N 1
ATOM 666 C CA . PHE A 1 87 ? -7.384 6.128 10.446 1.00 96.06 87 PHE A CA 1
ATOM 667 C C . PHE A 1 87 ? -6.928 5.707 9.046 1.00 96.06 87 PHE A C 1
ATOM 669 O O . PHE A 1 87 ? -7.361 4.686 8.498 1.00 96.06 87 PHE A O 1
ATOM 676 N N . ALA A 1 88 ? -5.992 6.472 8.479 1.00 97.12 88 ALA A N 1
ATOM 677 C CA . ALA A 1 88 ? -5.302 6.115 7.248 1.00 97.12 88 ALA A CA 1
ATOM 678 C C . ALA A 1 88 ? -3.871 6.672 7.219 1.00 97.12 88 ALA A C 1
ATOM 680 O O . ALA A 1 88 ? -3.654 7.869 7.374 1.00 97.12 88 ALA A O 1
ATOM 681 N N . PHE A 1 89 ? -2.911 5.797 6.936 1.00 97.12 89 PHE A N 1
ATOM 682 C CA . PHE A 1 89 ? -1.517 6.120 6.659 1.00 97.12 89 PHE A CA 1
ATOM 683 C C . PHE A 1 89 ? -1.184 5.738 5.220 1.00 97.12 89 PHE A C 1
ATOM 685 O O . PHE A 1 89 ? -1.586 4.675 4.737 1.00 97.12 89 PHE A O 1
ATOM 692 N N . GLN A 1 90 ? -0.434 6.595 4.532 1.00 97.25 90 GLN A N 1
ATOM 693 C CA . GLN A 1 90 ? 0.041 6.341 3.177 1.00 97.25 90 GLN A CA 1
ATOM 694 C C . GLN A 1 90 ? 1.489 6.802 3.037 1.00 97.25 90 GLN A C 1
ATOM 696 O O . GLN A 1 90 ? 1.833 7.895 3.477 1.00 97.25 90 GLN A O 1
ATOM 701 N N . ALA A 1 91 ? 2.301 5.976 2.383 1.00 96.88 91 ALA A N 1
ATOM 702 C CA . ALA A 1 91 ? 3.645 6.324 1.941 1.00 96.88 91 ALA A CA 1
ATOM 703 C C . ALA A 1 91 ? 3.752 6.098 0.427 1.00 96.88 91 ALA A C 1
ATOM 705 O O . ALA A 1 91 ? 3.280 5.074 -0.078 1.00 96.88 91 ALA A O 1
ATOM 706 N N . ASP A 1 92 ? 4.347 7.056 -0.281 1.00 95.50 92 ASP A N 1
ATOM 707 C CA . ASP A 1 92 ? 4.600 7.023 -1.724 1.00 95.50 92 ASP A CA 1
ATOM 708 C C . ASP A 1 92 ? 6.116 7.088 -1.980 1.00 95.50 92 ASP A C 1
ATOM 710 O O . ASP A 1 92 ? 6.819 7.844 -1.309 1.00 95.50 92 ASP A O 1
ATOM 714 N N . PHE A 1 93 ? 6.589 6.310 -2.955 1.00 90.56 93 PHE A N 1
ATOM 715 C CA . PHE A 1 93 ? 7.979 6.210 -3.411 1.00 90.56 93 PHE A CA 1
ATOM 716 C C . PHE A 1 93 ? 8.035 6.240 -4.938 1.00 90.56 93 PHE A C 1
ATOM 718 O O . PHE A 1 93 ? 7.048 5.780 -5.568 1.00 90.56 93 PHE A O 1
#

Foldseek 3Di:
DDDDDDDDDDPPDPPPPFQPWDWDDDQFIWTDGPLQKIKTKHKDWDKDKDWDDDDPPDPPDDIDIDIDGPKIKIKMKIGHRHNVRIDIDMDMD

pLDDT: mean 81.09, std 19.57, range [36.84, 97.38]